Protein AF-A8RSS4-F1 (afdb_monomer_lite)

pLDDT: mean 81.26, std 13.36, range [38.75, 97.06]

Structure (mmCIF, N/CA/C/O backbone):
data_AF-A8RSS4-F1
#
_entry.id   AF-A8RSS4-F1
#
loop_
_atom_site.group_PDB
_atom_site.id
_atom_site.type_symbol
_atom_site.label_atom_id
_atom_site.label_alt_id
_atom_site.label_comp_id
_atom_site.label_asym_id
_atom_site.label_entity_id
_atom_site.label_seq_id
_atom_site.pdbx_PDB_ins_code
_atom_site.Cartn_x
_atom_site.Cartn_y
_atom_site.Cartn_z
_atom_site.occupancy
_atom_site.B_iso_or_equiv
_atom_site.auth_seq_id
_atom_site.auth_comp_id
_atom_site.auth_asym_id
_atom_site.auth_atom_id
_atom_site.pdbx_PDB_model_num
ATOM 1 N N . MET A 1 1 ? -18.098 -18.472 3.838 1.00 38.75 1 MET A N 1
ATOM 2 C CA . MET A 1 1 ? -18.608 -17.094 4.008 1.00 38.75 1 MET A CA 1
ATOM 3 C C . MET A 1 1 ? -17.541 -16.143 3.504 1.00 38.75 1 MET A C 1
ATOM 5 O O . MET A 1 1 ? -16.425 -16.215 4.001 1.00 38.75 1 MET A O 1
ATOM 9 N N . TYR A 1 2 ? -17.837 -15.303 2.511 1.00 38.88 2 TYR A N 1
ATOM 10 C CA . TYR A 1 2 ? -16.952 -14.185 2.186 1.00 38.88 2 TYR A CA 1
ATOM 11 C C . TYR A 1 2 ? -17.077 -13.173 3.322 1.00 38.88 2 TYR A C 1
ATOM 13 O O . TYR A 1 2 ? -18.138 -12.589 3.517 1.00 38.88 2 TYR A O 1
ATOM 21 N N . ASN A 1 3 ? -16.023 -13.037 4.124 1.00 43.94 3 ASN A N 1
ATOM 22 C CA . ASN A 1 3 ? -15.964 -12.070 5.212 1.00 43.94 3 ASN A CA 1
ATOM 23 C C . ASN A 1 3 ? -15.724 -10.680 4.606 1.00 43.94 3 ASN A C 1
ATOM 25 O O . ASN A 1 3 ? -14.611 -10.157 4.633 1.00 43.94 3 ASN A O 1
ATOM 29 N N . THR A 1 4 ? -16.741 -10.116 3.954 1.00 51.91 4 THR A N 1
ATOM 30 C CA . THR A 1 4 ? -16.707 -8.732 3.483 1.00 51.91 4 THR A CA 1
ATOM 31 C C . THR A 1 4 ? -16.657 -7.837 4.710 1.00 51.91 4 THR A C 1
ATOM 33 O O . THR A 1 4 ? -17.685 -7.580 5.335 1.00 51.91 4 THR A O 1
ATOM 36 N N . LYS A 1 5 ? -15.449 -7.392 5.082 1.00 60.47 5 LYS A N 1
ATOM 37 C CA . LYS A 1 5 ? -15.269 -6.309 6.052 1.00 60.47 5 LYS A CA 1
ATOM 38 C C . LYS A 1 5 ? -16.142 -5.144 5.570 1.00 60.47 5 LYS A C 1
ATOM 40 O O . LYS A 1 5 ? -15.929 -4.633 4.471 1.00 60.47 5 LYS A O 1
ATOM 45 N N . ILE A 1 6 ? -17.155 -4.768 6.349 1.00 58.88 6 ILE A N 1
ATOM 46 C CA . ILE A 1 6 ? -17.957 -3.576 6.066 1.00 58.88 6 ILE A CA 1
ATOM 47 C C . ILE A 1 6 ? -17.078 -2.396 6.435 1.00 58.88 6 ILE A C 1
ATOM 49 O O . ILE A 1 6 ? -16.848 -2.129 7.612 1.00 58.88 6 ILE A O 1
ATOM 53 N N . ILE A 1 7 ? -16.541 -1.729 5.427 1.00 65.81 7 ILE A N 1
ATOM 54 C CA . ILE A 1 7 ? -15.632 -0.611 5.634 1.00 65.81 7 ILE A CA 1
ATOM 55 C C . ILE A 1 7 ? -16.412 0.623 5.262 1.00 65.81 7 ILE A C 1
ATOM 57 O O . ILE A 1 7 ? -16.986 0.717 4.176 1.00 65.81 7 ILE A O 1
ATOM 61 N N . LYS A 1 8 ? -16.553 1.500 6.253 1.00 78.56 8 LYS A N 1
ATOM 62 C CA . LYS A 1 8 ? -17.384 2.688 6.132 1.00 78.56 8 LYS A CA 1
ATOM 63 C C . LYS A 1 8 ? -16.798 3.617 5.068 1.00 78.56 8 LYS A C 1
ATOM 65 O O . LYS A 1 8 ? -15.641 3.482 4.669 1.00 78.56 8 LYS A O 1
ATOM 70 N N . ALA A 1 9 ? -17.602 4.572 4.613 1.00 85.00 9 ALA A N 1
ATOM 71 C CA . ALA A 1 9 ? -17.200 5.452 3.527 1.00 85.00 9 ALA A CA 1
ATOM 72 C C . ALA A 1 9 ? -15.874 6.188 3.852 1.00 85.00 9 ALA A C 1
ATOM 74 O O . ALA A 1 9 ? -15.729 6.731 4.955 1.00 85.00 9 ALA A O 1
ATOM 75 N N . PRO A 1 10 ? -14.913 6.223 2.911 1.00 86.88 10 PRO A N 1
ATOM 76 C CA . PRO A 1 10 ? -13.664 6.964 3.072 1.00 86.88 10 PRO A CA 1
ATOM 77 C C . PRO A 1 10 ? -13.913 8.468 3.242 1.00 86.88 10 PRO A C 1
ATOM 79 O O . PRO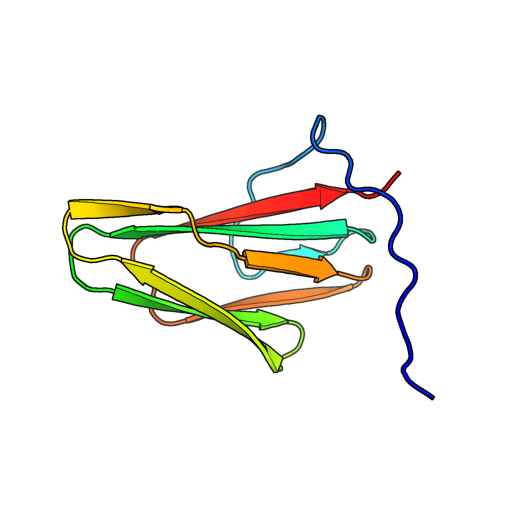 A 1 10 ? -14.677 9.083 2.495 1.00 86.88 10 PRO A O 1
ATOM 82 N N . ASP A 1 11 ? -13.221 9.089 4.198 1.00 87.94 11 ASP A N 1
ATOM 83 C CA . ASP A 1 11 ? -13.205 10.538 4.369 1.00 87.94 11 ASP A CA 1
ATOM 84 C C . ASP A 1 11 ? -12.135 11.187 3.489 1.00 87.94 11 ASP A C 1
ATOM 86 O O . ASP A 1 11 ? -11.057 11.564 3.951 1.00 87.94 11 ASP A O 1
ATOM 90 N N . TYR A 1 12 ? -12.442 11.353 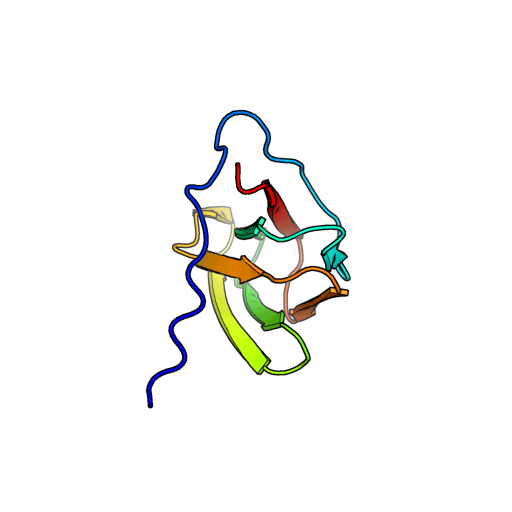2.203 1.00 83.94 12 TYR A N 1
ATOM 91 C CA . TYR A 1 12 ? -11.518 11.963 1.240 1.00 83.94 12 TYR A CA 1
ATOM 92 C C . TYR A 1 12 ? -11.071 13.390 1.605 1.00 83.94 12 TYR A C 1
ATOM 94 O O . TYR A 1 12 ? -10.089 13.873 1.047 1.00 83.94 12 TYR A O 1
ATOM 102 N N . LYS A 1 13 ? -11.752 14.076 2.536 1.00 85.94 13 LYS A N 1
ATOM 103 C CA . LYS A 1 13 ? -11.338 15.405 3.016 1.00 85.94 13 LYS A CA 1
ATOM 104 C C . LYS A 1 13 ? -10.197 15.341 4.035 1.00 85.94 13 LYS A C 1
ATOM 106 O O . LYS A 1 13 ? -9.496 16.331 4.202 1.00 85.94 13 LYS A O 1
ATOM 111 N N . ASN A 1 14 ? -10.008 14.196 4.691 1.00 83.94 14 ASN A N 1
ATOM 112 C CA . ASN A 1 14 ? -9.077 14.011 5.804 1.00 83.94 14 ASN A CA 1
ATOM 113 C C . ASN A 1 14 ? -8.072 12.883 5.523 1.00 83.94 14 ASN A C 1
ATOM 115 O O . ASN A 1 14 ? -7.874 11.991 6.349 1.00 83.94 14 ASN A O 1
ATOM 119 N N . TYR A 1 15 ? -7.425 12.910 4.357 1.00 89.00 15 TYR A N 1
ATOM 120 C CA . TYR A 1 15 ? -6.319 11.997 4.063 1.00 89.00 15 TYR A CA 1
ATOM 121 C C . TYR A 1 15 ? -4.986 12.548 4.587 1.00 89.00 15 TYR A C 1
ATOM 123 O O . TYR A 1 15 ? -4.799 13.758 4.717 1.00 89.00 15 TYR A O 1
ATOM 131 N N . LYS A 1 16 ? -4.041 11.657 4.893 1.00 91.38 16 LYS A N 1
ATOM 132 C CA . LYS A 1 16 ? -2.691 12.017 5.351 1.00 91.38 16 LYS A CA 1
ATOM 133 C C . LYS A 1 16 ? -1.645 11.293 4.522 1.00 91.38 16 LYS A C 1
ATOM 135 O O . LYS A 1 16 ? -1.798 10.104 4.264 1.00 91.38 16 LYS A O 1
ATOM 140 N N . SER A 1 17 ? -0.575 11.987 4.142 1.00 91.31 17 SER A N 1
ATOM 141 C CA . SER A 1 17 ? 0.618 11.331 3.596 1.00 91.31 17 SER A CA 1
ATOM 142 C C . SER A 1 17 ? 1.279 10.499 4.693 1.00 91.31 17 SER A C 1
ATOM 144 O O . SER A 1 17 ? 1.395 10.966 5.827 1.00 91.31 17 SER A O 1
ATOM 146 N N . VAL A 1 18 ? 1.715 9.288 4.361 1.00 91.31 18 VAL A N 1
ATOM 147 C CA . VAL A 1 18 ? 2.387 8.384 5.302 1.00 91.31 18 VAL A CA 1
ATOM 148 C C . VAL A 1 18 ? 3.689 7.863 4.706 1.00 91.31 18 VAL A C 1
ATOM 150 O O . VAL A 1 18 ? 3.816 7.719 3.491 1.00 91.31 18 VAL A O 1
ATOM 153 N N . SER A 1 19 ? 4.659 7.584 5.571 1.00 89.69 19 SER A N 1
ATOM 154 C CA . SER A 1 19 ? 5.871 6.850 5.205 1.00 89.69 19 SER A CA 1
ATOM 155 C C . SER A 1 19 ? 5.643 5.360 5.430 1.00 89.69 19 SER A C 1
ATOM 157 O O . SER A 1 19 ? 4.926 4.987 6.357 1.00 89.69 19 SER A O 1
ATOM 159 N N . LEU A 1 20 ? 6.257 4.516 4.602 1.00 89.50 20 LEU A N 1
ATOM 160 C CA . LEU A 1 20 ? 6.266 3.070 4.811 1.00 89.50 20 LEU A CA 1
ATOM 161 C C . LEU A 1 20 ? 7.561 2.637 5.529 1.00 89.50 20 LEU A C 1
ATOM 163 O O . LEU A 1 20 ? 8.611 3.217 5.248 1.00 89.50 20 LEU A O 1
ATOM 167 N N . PRO A 1 21 ? 7.511 1.629 6.424 1.00 93.56 21 PRO A N 1
ATOM 168 C CA . PRO A 1 21 ? 6.321 0.869 6.820 1.00 93.56 21 PRO A CA 1
ATOM 169 C C . PRO A 1 21 ? 5.332 1.706 7.651 1.00 93.56 21 PRO A C 1
ATOM 171 O O . PRO A 1 21 ? 5.736 2.566 8.430 1.00 93.56 21 PRO A O 1
ATOM 174 N N . PHE A 1 22 ? 4.034 1.451 7.479 1.00 94.75 22 PHE A N 1
ATOM 175 C CA . PHE A 1 22 ? 2.958 2.179 8.159 1.00 94.75 22 PHE A CA 1
ATOM 176 C C . PHE A 1 22 ? 2.049 1.219 8.921 1.00 94.75 22 PHE A C 1
ATOM 178 O O . PHE A 1 22 ? 1.516 0.286 8.329 1.00 94.75 22 PHE A O 1
ATOM 185 N N . THR A 1 23 ? 1.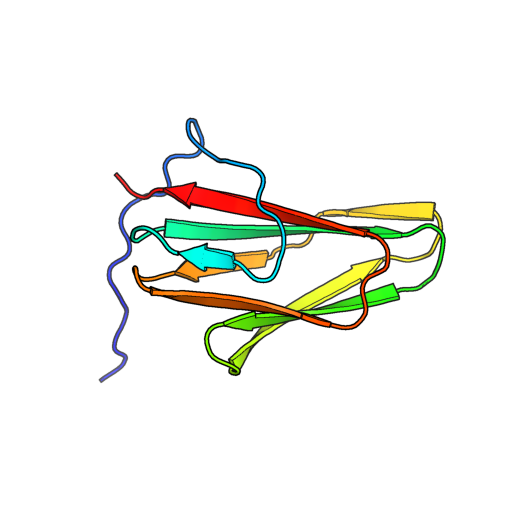813 1.482 10.206 1.00 97.06 23 THR A N 1
ATOM 186 C CA . THR A 1 23 ? 0.816 0.754 11.003 1.00 97.06 23 THR A CA 1
ATOM 187 C C . THR A 1 23 ? -0.457 1.581 11.102 1.00 97.06 23 THR A C 1
ATOM 189 O O . THR A 1 23 ? -0.427 2.709 11.595 1.00 97.06 23 THR A O 1
ATOM 192 N N . ALA A 1 24 ? -1.583 1.020 10.666 1.00 93.94 24 ALA A N 1
ATOM 193 C CA . ALA A 1 24 ? -2.870 1.700 10.674 1.00 93.94 24 ALA A CA 1
ATOM 194 C C . ALA A 1 24 ? -3.305 2.042 12.113 1.00 93.94 24 ALA A C 1
ATOM 196 O O . ALA A 1 24 ? -3.550 1.136 12.914 1.00 93.94 24 ALA A O 1
ATOM 197 N N . PRO A 1 25 ? -3.446 3.328 12.484 1.00 93.50 25 PRO A N 1
ATOM 198 C CA . PRO A 1 25 ? -3.861 3.697 13.836 1.00 93.50 25 PRO A CA 1
ATOM 199 C C . PRO A 1 25 ? -5.362 3.467 14.068 1.00 93.50 25 PRO A C 1
ATOM 201 O O . PRO A 1 25 ? -5.788 3.343 15.215 1.00 93.50 25 PRO A O 1
ATOM 204 N N . ASN A 1 26 ? -6.147 3.414 12.988 1.00 91.56 26 ASN A N 1
ATOM 205 C CA . ASN A 1 26 ? -7.594 3.213 12.947 1.00 91.56 26 ASN A CA 1
ATOM 206 C C . ASN A 1 26 ? -7.972 2.479 11.652 1.00 91.56 26 ASN A C 1
ATOM 208 O O . ASN A 1 26 ? -7.129 2.318 10.768 1.00 91.56 26 ASN A O 1
ATOM 212 N N . ASP A 1 27 ? -9.242 2.104 11.522 1.00 91.38 27 ASP A N 1
ATOM 213 C CA . ASP A 1 27 ? -9.793 1.624 10.256 1.00 91.38 27 ASP A CA 1
ATOM 214 C C . ASP A 1 27 ? -9.760 2.734 9.194 1.00 91.38 27 ASP A C 1
ATOM 216 O O . ASP A 1 27 ? -9.917 3.929 9.483 1.00 91.38 27 ASP A O 1
ATOM 220 N N . GLY A 1 28 ? -9.514 2.341 7.950 1.00 92.56 28 GLY A N 1
ATOM 221 C CA . GLY A 1 28 ? -9.298 3.287 6.869 1.00 92.56 28 GLY A CA 1
ATOM 222 C C . GLY A 1 28 ? -8.988 2.609 5.550 1.00 92.56 28 GLY A C 1
ATOM 223 O O . GLY A 1 28 ? -9.281 1.435 5.334 1.00 92.56 28 GLY A O 1
ATOM 224 N N . TYR A 1 29 ? -8.351 3.366 4.673 1.00 92.19 29 TYR A N 1
ATOM 225 C CA . TYR A 1 29 ? -7.840 2.899 3.399 1.00 92.19 29 TYR A CA 1
ATOM 226 C C . TYR A 1 29 ? -6.416 3.393 3.215 1.00 92.19 29 TYR A C 1
ATOM 228 O O . TYR A 1 29 ? -6.096 4.526 3.572 1.00 92.19 29 TYR A O 1
ATOM 236 N N . ILE A 1 30 ? -5.581 2.561 2.610 1.00 91.25 30 ILE A N 1
ATOM 237 C CA . ILE A 1 30 ? -4.320 2.999 2.027 1.00 91.25 30 ILE A CA 1
ATOM 238 C C . ILE A 1 30 ? -4.503 3.145 0.521 1.00 91.25 30 ILE A C 1
ATOM 240 O O . ILE A 1 30 ? -5.073 2.280 -0.144 1.00 91.25 30 ILE A O 1
ATOM 244 N N . CYS A 1 31 ? -4.027 4.254 -0.019 1.00 88.38 31 CYS A N 1
ATOM 245 C CA . CYS A 1 31 ? -3.893 4.462 -1.450 1.00 88.38 31 CYS A CA 1
ATOM 246 C C . CYS A 1 31 ? -2.536 5.092 -1.751 1.00 88.38 31 CYS A C 1
ATOM 248 O O . CYS A 1 31 ? -1.797 5.484 -0.844 1.00 88.38 31 CYS A O 1
ATOM 250 N N . GLY A 1 32 ? -2.169 5.161 -3.025 1.00 83.50 32 GLY A N 1
ATOM 251 C CA . GLY A 1 32 ? -0.889 5.742 -3.388 1.00 83.50 32 GLY A CA 1
ATOM 252 C C . GLY A 1 32 ? -0.532 5.622 -4.855 1.00 83.50 32 GLY A C 1
ATOM 253 O O . GLY A 1 32 ? -1.285 5.093 -5.677 1.00 83.50 32 GLY A O 1
ATOM 254 N N . GLY A 1 33 ? 0.653 6.127 -5.164 1.00 79.44 33 GLY A N 1
ATOM 255 C CA . GLY A 1 33 ? 1.238 6.069 -6.493 1.00 79.44 33 GLY A CA 1
ATOM 256 C C . GLY A 1 33 ? 2.755 6.027 -6.427 1.00 79.44 33 GLY A C 1
ATOM 257 O O . GLY A 1 33 ? 3.370 6.439 -5.438 1.00 79.44 33 GLY A O 1
ATOM 258 N N . VAL A 1 34 ? 3.354 5.534 -7.502 1.00 76.56 34 VAL A N 1
ATOM 259 C CA . VAL A 1 34 ? 4.803 5.550 -7.689 1.00 76.56 34 VAL A CA 1
ATOM 260 C C . VAL A 1 34 ? 5.155 6.711 -8.601 1.00 76.56 34 VAL A C 1
ATOM 262 O O . VAL A 1 34 ? 4.621 6.844 -9.704 1.00 76.56 34 VAL A O 1
ATOM 265 N N . TYR A 1 35 ? 6.105 7.518 -8.147 1.00 72.38 35 TYR A N 1
ATOM 266 C CA . TYR A 1 35 ? 6.869 8.380 -9.028 1.00 72.38 35 TYR A CA 1
ATOM 267 C C . TYR A 1 35 ? 8.208 7.697 -9.285 1.00 72.38 35 TYR A C 1
ATOM 269 O O . TYR A 1 35 ? 8.838 7.203 -8.352 1.00 72.38 35 TYR A O 1
ATOM 277 N N . SER A 1 36 ? 8.649 7.639 -10.538 1.00 65.81 36 SER A N 1
ATOM 278 C CA . SER A 1 36 ? 9.985 7.121 -10.817 1.00 65.81 36 SER A CA 1
ATOM 279 C C . SER A 1 36 ? 10.712 7.940 -11.868 1.00 65.81 36 SER A C 1
ATOM 281 O O . SER A 1 36 ? 10.135 8.397 -12.856 1.00 65.81 36 SER A O 1
ATOM 283 N N . LEU A 1 37 ? 12.015 8.096 -11.640 1.00 65.50 37 LEU A N 1
ATOM 284 C CA . LEU A 1 37 ? 12.965 8.611 -12.620 1.00 65.50 37 LEU A CA 1
ATOM 285 C C . LEU A 1 37 ? 13.430 7.504 -13.592 1.00 65.50 37 LEU A C 1
ATOM 287 O O . LEU A 1 37 ? 14.043 7.818 -14.606 1.00 65.50 37 LEU A O 1
ATOM 291 N N . GLY A 1 38 ? 13.104 6.232 -13.316 1.00 69.88 38 GLY A N 1
ATOM 292 C CA . GLY A 1 38 ? 13.393 5.051 -14.139 1.00 69.88 38 GLY A CA 1
ATOM 293 C C . GLY A 1 38 ? 12.208 4.075 -14.222 1.00 69.88 38 GLY A C 1
ATOM 294 O O . GLY A 1 38 ? 11.103 4.381 -13.778 1.00 69.88 38 GLY A O 1
ATOM 295 N N . THR A 1 39 ? 12.403 2.903 -14.827 1.00 63.06 39 THR A N 1
ATOM 296 C CA . THR A 1 39 ? 11.358 1.865 -14.851 1.00 63.06 39 THR A CA 1
ATOM 297 C C . THR A 1 39 ? 11.371 1.102 -13.534 1.00 63.06 39 THR A C 1
ATOM 299 O O . THR A 1 39 ? 12.326 0.381 -13.253 1.00 63.06 39 THR A O 1
ATOM 302 N N . THR A 1 40 ? 10.309 1.246 -12.741 1.00 74.69 40 THR A N 1
ATOM 303 C CA . THR A 1 40 ? 10.279 0.742 -11.361 1.00 74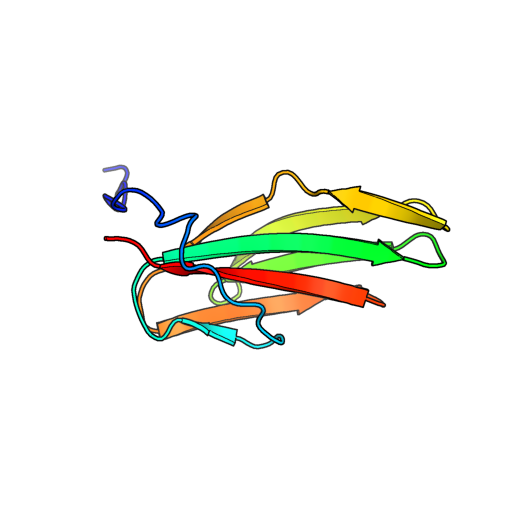.69 40 THR A CA 1
ATOM 304 C C . THR A 1 40 ? 8.921 0.103 -11.056 1.00 74.69 40 THR A C 1
ATOM 306 O O . THR A 1 40 ? 7.870 0.705 -11.305 1.00 74.69 40 THR A O 1
ATOM 309 N N . ALA A 1 41 ? 8.944 -1.124 -10.524 1.00 79.62 41 ALA A N 1
ATOM 310 C CA . ALA A 1 41 ? 7.759 -1.881 -10.124 1.00 79.62 41 ALA A CA 1
ATOM 311 C C . ALA A 1 41 ? 7.680 -1.989 -8.598 1.00 79.62 41 ALA A C 1
ATOM 313 O O . ALA A 1 41 ? 8.504 -2.662 -7.983 1.00 79.62 41 ALA A O 1
ATOM 314 N N . CYS A 1 42 ? 6.658 -1.375 -8.006 1.00 84.19 42 CYS A N 1
ATOM 315 C CA . CYS A 1 42 ? 6.409 -1.407 -6.572 1.00 84.19 42 CYS A CA 1
ATOM 316 C C . CYS A 1 42 ? 5.301 -2.404 -6.233 1.00 84.19 42 CYS A C 1
ATOM 318 O O . CYS A 1 42 ? 4.221 -2.360 -6.822 1.00 84.19 42 CYS A O 1
ATOM 320 N N . TYR A 1 43 ? 5.533 -3.259 -5.246 1.00 87.44 43 TYR A N 1
ATOM 321 C CA . TYR A 1 43 ? 4.533 -4.195 -4.736 1.00 87.44 43 TYR A CA 1
ATOM 322 C C . TYR A 1 43 ? 4.142 -3.781 -3.323 1.00 87.44 43 TYR A C 1
ATOM 324 O O . TYR A 1 43 ? 5.021 -3.555 -2.492 1.00 87.44 43 TYR A O 1
ATOM 332 N N . ILE A 1 44 ? 2.839 -3.672 -3.058 1.00 89.44 44 ILE A N 1
ATOM 333 C CA . ILE A 1 44 ? 2.299 -3.251 -1.763 1.00 89.44 44 ILE A CA 1
ATOM 334 C C . ILE A 1 44 ? 1.806 -4.473 -1.005 1.00 89.44 44 ILE A C 1
ATOM 336 O O . ILE A 1 44 ? 1.070 -5.298 -1.553 1.00 89.44 44 ILE A O 1
ATOM 340 N N . TYR A 1 45 ? 2.164 -4.542 0.273 1.00 92.81 45 TYR A N 1
ATOM 341 C CA . TYR A 1 45 ? 1.768 -5.610 1.174 1.00 92.81 45 TYR A CA 1
ATOM 342 C C . TYR A 1 45 ? 1.006 -5.055 2.370 1.00 92.81 45 TYR A C 1
ATOM 344 O O . TYR A 1 45 ? 1.345 -3.996 2.894 1.00 92.81 45 TYR A O 1
ATOM 352 N N . VAL A 1 46 ? 0.009 -5.810 2.826 1.00 93.56 46 VAL A N 1
ATOM 353 C CA . VAL A 1 46 ? -0.655 -5.623 4.118 1.00 93.56 46 VAL A CA 1
ATOM 354 C C . VAL A 1 46 ? -0.524 -6.921 4.897 1.00 93.56 46 VAL A C 1
ATOM 356 O O . VAL A 1 46 ? -0.943 -7.969 4.408 1.00 93.56 46 VAL A O 1
ATOM 359 N N . ASN A 1 47 ? 0.089 -6.873 6.082 1.00 95.62 47 ASN A N 1
ATOM 360 C CA . ASN A 1 47 ? 0.366 -8.054 6.913 1.00 95.62 47 ASN A CA 1
ATOM 361 C C . ASN A 1 47 ? 0.999 -9.205 6.099 1.00 95.62 47 ASN A C 1
ATOM 363 O O . ASN A 1 47 ? 0.537 -10.345 6.139 1.00 95.62 47 ASN A O 1
ATOM 367 N N . SER A 1 48 ? 2.017 -8.879 5.295 1.00 94.06 48 SER A N 1
ATOM 368 C CA . SER A 1 48 ? 2.735 -9.808 4.401 1.00 94.06 48 SER A CA 1
ATOM 369 C C . SER A 1 48 ? 1.929 -10.384 3.227 1.00 94.06 48 SER A C 1
ATOM 371 O O . SER A 1 48 ? 2.466 -11.171 2.452 1.00 94.06 48 SER A O 1
ATOM 373 N N . THR A 1 49 ? 0.674 -9.974 3.031 1.00 93.62 49 THR A N 1
ATOM 374 C CA . THR A 1 49 ? -0.123 -10.338 1.850 1.00 93.62 49 THR A CA 1
ATOM 375 C C . THR A 1 49 ? 0.017 -9.257 0.791 1.00 93.62 49 THR A C 1
ATOM 377 O O . THR A 1 49 ? -0.231 -8.091 1.088 1.00 93.62 49 THR A O 1
ATOM 380 N N . GLN A 1 50 ? 0.397 -9.615 -0.439 1.00 92.00 50 GLN A N 1
ATOM 381 C CA . GLN A 1 50 ? 0.431 -8.654 -1.542 1.00 92.00 50 GLN A CA 1
ATOM 382 C C . GLN A 1 50 ? -0.998 -8.231 -1.894 1.00 92.00 50 GLN A C 1
ATOM 384 O O . GLN A 1 50 ? -1.841 -9.067 -2.209 1.00 92.00 50 GLN A O 1
ATOM 389 N N . VAL A 1 51 ? -1.260 -6.928 -1.862 1.00 89.31 51 VAL A N 1
ATOM 390 C CA . VAL A 1 51 ? -2.596 -6.351 -2.090 1.00 89.31 51 VAL A CA 1
ATOM 391 C C . VAL A 1 51 ? -2.665 -5.471 -3.329 1.00 89.31 51 VAL A C 1
ATOM 393 O O . VAL A 1 51 ? -3.747 -5.096 -3.773 1.00 89.31 51 VAL A O 1
ATOM 396 N N . GLY A 1 52 ? -1.515 -5.124 -3.897 1.00 85.00 52 GLY A N 1
ATOM 397 C CA . GLY A 1 52 ? -1.448 -4.285 -5.077 1.00 85.00 52 GLY A CA 1
ATOM 398 C C . GLY A 1 52 ? -0.061 -4.280 -5.686 1.00 85.00 52 GLY A C 1
ATOM 399 O O . GLY A 1 52 ? 0.928 -4.646 -5.049 1.00 85.00 52 GLY A O 1
ATOM 400 N N . TRP A 1 53 ? -0.006 -3.840 -6.934 1.00 83.31 53 TRP A N 1
ATOM 401 C CA . TRP A 1 53 ? 1.237 -3.512 -7.609 1.00 83.31 53 TRP A CA 1
ATOM 402 C C . TRP A 1 53 ? 1.111 -2.136 -8.249 1.00 83.31 53 TRP A C 1
ATOM 404 O O . TRP A 1 53 ? 0.010 -1.626 -8.464 1.00 83.31 53 TRP A O 1
ATOM 414 N N . ASN A 1 54 ? 2.235 -1.511 -8.530 1.00 80.56 54 ASN A N 1
ATOM 415 C CA . ASN A 1 54 ? 2.349 -0.253 -9.236 1.00 80.56 54 ASN A CA 1
ATOM 416 C C . ASN A 1 54 ? 3.521 -0.391 -10.198 1.00 80.56 54 ASN A C 1
ATOM 418 O O . ASN A 1 54 ? 4.562 -0.927 -9.827 1.00 80.56 54 ASN A O 1
ATOM 422 N N . HIS A 1 55 ? 3.385 0.150 -11.399 1.00 78.69 55 HIS A N 1
ATOM 423 C CA . HIS A 1 55 ? 4.475 0.207 -12.358 1.00 78.69 55 HIS A CA 1
ATOM 424 C C . HIS A 1 55 ? 4.528 1.609 -12.944 1.00 78.69 55 HIS A C 1
ATOM 426 O O . HIS A 1 55 ? 3.501 2.102 -13.406 1.00 78.69 55 HIS A O 1
ATOM 432 N N . SER A 1 56 ? 5.702 2.239 -12.936 1.00 74.06 56 SER A N 1
ATOM 433 C CA . SER A 1 56 ? 5.918 3.492 -13.659 1.00 74.06 56 SER A CA 1
ATOM 434 C C . SER A 1 56 ? 7.002 3.307 -14.710 1.00 74.06 56 SER A C 1
ATOM 436 O O . SER A 1 56 ? 8.068 2.770 -14.413 1.00 74.06 56 SER A O 1
ATOM 438 N N . GLY A 1 57 ? 6.721 3.752 -15.937 1.00 67.69 57 GLY A N 1
ATOM 439 C CA . GLY A 1 57 ? 7.757 3.967 -16.946 1.00 67.69 57 GLY A CA 1
ATOM 440 C C . GLY A 1 57 ? 8.548 5.229 -16.600 1.00 67.69 57 GLY A C 1
ATOM 441 O O . GLY A 1 57 ? 7.961 6.203 -16.126 1.00 67.69 57 GLY A O 1
ATOM 442 N N . GLY A 1 58 ? 9.867 5.205 -16.790 1.00 68.75 58 GLY A N 1
ATOM 443 C CA . GLY A 1 58 ? 10.758 6.291 -16.367 1.00 68.75 58 GLY A CA 1
ATOM 444 C C . GLY A 1 58 ? 10.302 7.686 -16.803 1.00 68.75 58 GLY A C 1
ATOM 445 O O . GLY A 1 58 ? 9.884 7.889 -17.941 1.00 68.75 58 GLY A O 1
ATOM 446 N N . GLY A 1 59 ? 10.370 8.643 -15.872 1.00 65.25 59 GLY A N 1
ATOM 447 C CA . GLY A 1 59 ? 9.958 10.032 -16.097 1.00 65.25 59 GLY A CA 1
ATOM 448 C C . GLY A 1 59 ? 8.448 10.274 -15.999 1.00 65.25 59 GLY A C 1
ATOM 449 O O . GLY A 1 59 ? 7.994 11.367 -16.331 1.00 65.25 59 GLY A O 1
ATOM 450 N N . SER A 1 60 ? 7.668 9.286 -15.546 1.00 66.81 60 SER A N 1
ATOM 451 C CA . SER A 1 60 ? 6.214 9.392 -15.397 1.00 66.81 60 SER A CA 1
ATOM 452 C C . SER A 1 60 ? 5.758 9.325 -13.936 1.00 66.81 60 SER A C 1
ATOM 454 O O . SER A 1 60 ? 6.321 8.605 -13.102 1.00 66.81 60 SER A O 1
ATOM 456 N N . ASN A 1 61 ? 4.681 10.059 -13.641 1.00 62.41 61 ASN A N 1
ATOM 457 C CA . ASN A 1 61 ? 3.878 9.880 -12.438 1.00 62.41 61 ASN A CA 1
ATOM 458 C C . ASN A 1 61 ? 2.724 8.932 -12.770 1.00 62.41 61 ASN A C 1
ATOM 460 O O . ASN A 1 61 ? 1.741 9.344 -13.391 1.00 62.41 61 ASN A O 1
ATOM 464 N N . THR A 1 62 ? 2.834 7.672 -12.355 1.00 64.75 62 THR A N 1
ATOM 465 C CA . THR A 1 62 ? 1.741 6.723 -12.551 1.00 64.75 62 THR A CA 1
ATOM 466 C C . THR A 1 62 ? 0.844 6.753 -11.320 1.00 64.75 62 THR A C 1
ATOM 468 O O . THR A 1 62 ? 1.168 6.192 -10.270 1.00 64.75 62 THR A O 1
ATOM 471 N N . ALA A 1 63 ? -0.306 7.422 -11.457 1.00 58.53 63 ALA A N 1
ATOM 472 C CA . ALA A 1 63 ? -1.399 7.296 -10.504 1.00 58.53 63 ALA A CA 1
ATOM 473 C C . ALA A 1 63 ? -1.853 5.837 -10.511 1.00 58.53 63 ALA A C 1
ATOM 475 O O . ALA A 1 63 ? -2.293 5.330 -11.544 1.00 58.53 63 ALA A O 1
ATOM 476 N N . SER A 1 64 ? -1.705 5.142 -9.387 1.00 61.69 64 SER A N 1
ATOM 477 C CA . SER A 1 64 ? -2.070 3.734 -9.358 1.00 61.69 64 SER A CA 1
ATOM 478 C C . SER A 1 64 ? -3.516 3.549 -8.917 1.00 61.69 64 SER A C 1
ATOM 480 O O . SER A 1 64 ? -3.981 4.262 -8.023 1.00 61.69 64 SER A O 1
ATOM 482 N N . PRO A 1 65 ? -4.243 2.584 -9.504 1.00 64.12 65 PRO A N 1
ATOM 483 C CA . PRO A 1 65 ? -5.610 2.256 -9.116 1.00 64.12 65 PRO A CA 1
ATOM 484 C C . PRO A 1 65 ? -5.626 1.437 -7.812 1.00 64.12 65 PRO A C 1
ATOM 486 O O . PRO A 1 65 ? -6.350 0.454 -7.688 1.00 64.12 65 PRO A O 1
ATOM 489 N N . PHE A 1 66 ? -4.779 1.796 -6.847 1.00 77.31 66 PHE A N 1
ATOM 490 C CA . PHE A 1 66 ? -4.659 1.108 -5.574 1.00 77.31 66 PHE A CA 1
ATOM 491 C C . PHE A 1 66 ? -5.420 1.879 -4.500 1.00 77.31 66 PHE A C 1
ATOM 493 O O . PHE A 1 66 ? -5.019 2.967 -4.086 1.00 77.31 66 PHE A O 1
ATOM 500 N N . MET A 1 67 ? -6.511 1.283 -4.033 1.00 87.38 67 MET A N 1
ATOM 501 C CA . MET A 1 67 ? -7.193 1.670 -2.807 1.00 87.38 67 MET A CA 1
ATOM 502 C C . MET A 1 67 ? -7.522 0.388 -2.056 1.00 87.38 67 MET A C 1
ATOM 504 O O . MET A 1 67 ? -8.369 -0.387 -2.499 1.00 87.38 67 MET A O 1
ATOM 508 N N . TYR A 1 68 ? -6.828 0.147 -0.947 1.00 89.94 68 TYR A N 1
ATOM 509 C CA . TYR A 1 68 ? -6.996 -1.073 -0.171 1.00 89.94 68 TYR A CA 1
ATOM 510 C C . TYR A 1 68 ? -7.480 -0.768 1.243 1.00 89.94 68 TYR A C 1
ATOM 512 O O . TYR A 1 68 ? -6.932 0.116 1.907 1.00 89.94 68 TYR A O 1
ATOM 520 N N . PRO A 1 69 ? -8.507 -1.482 1.715 1.00 91.88 69 PRO A N 1
ATOM 521 C CA . PRO A 1 69 ? -8.997 -1.322 3.068 1.00 91.88 69 PRO A CA 1
ATOM 522 C C . PRO A 1 69 ? -8.020 -1.776 4.156 1.00 91.88 69 PRO A C 1
ATOM 524 O O . PRO A 1 69 ? -7.436 -2.850 4.058 1.00 91.88 69 PRO A O 1
ATOM 527 N N . LEU A 1 70 ? -7.939 -1.024 5.251 1.00 91.75 70 LEU A N 1
ATOM 528 C CA . LEU A 1 70 ? -7.154 -1.364 6.437 1.00 91.75 70 LEU A CA 1
ATOM 529 C C . LEU A 1 70 ? -8.031 -1.420 7.683 1.00 91.75 70 LEU A C 1
ATOM 531 O O . LEU A 1 70 ? -8.934 -0.602 7.864 1.00 91.75 70 LEU A O 1
ATOM 535 N N . SER A 1 71 ? -7.709 -2.357 8.564 1.00 91.88 71 SER A N 1
ATOM 536 C CA . SER A 1 71 ? -8.144 -2.352 9.955 1.00 91.88 71 SER A CA 1
ATOM 537 C C . SER A 1 71 ? -7.063 -1.756 10.851 1.00 91.88 71 SER A C 1
ATOM 539 O O . SER A 1 71 ? -5.874 -1.835 10.540 1.00 91.88 71 SER A O 1
ATOM 541 N N . LYS A 1 72 ? -7.458 -1.200 11.999 1.00 92.31 72 LYS A N 1
ATOM 542 C CA . LYS A 1 72 ? -6.508 -0.787 13.041 1.00 92.31 72 LYS A CA 1
ATOM 543 C C . LYS A 1 72 ? -5.501 -1.907 13.341 1.00 92.31 72 LYS A C 1
ATOM 545 O O . LYS A 1 72 ? -5.890 -3.030 13.644 1.00 92.31 72 LYS A O 1
ATOM 550 N N . GLY A 1 73 ? -4.215 -1.567 13.319 1.00 95.25 73 GLY A N 1
ATOM 551 C CA . GLY A 1 73 ? -3.104 -2.486 13.559 1.00 95.25 73 GLY A CA 1
ATOM 552 C C . GLY A 1 73 ? -2.535 -3.149 12.304 1.00 95.25 73 GLY A C 1
ATOM 553 O O . GLY A 1 73 ? -1.440 -3.696 12.392 1.00 95.25 73 GLY A O 1
ATOM 554 N N . ASP A 1 74 ? -3.208 -3.064 11.149 1.00 95.88 74 ASP A N 1
ATOM 555 C CA . ASP A 1 74 ? -2.660 -3.575 9.889 1.00 95.88 74 ASP A CA 1
ATOM 556 C C . ASP A 1 74 ? -1.352 -2.851 9.535 1.00 95.88 74 ASP A C 1
ATOM 558 O O . ASP A 1 74 ? -1.259 -1.622 9.628 1.00 95.88 74 ASP A O 1
ATOM 562 N N . ILE A 1 75 ? -0.343 -3.617 9.116 1.00 96.94 75 ILE A N 1
ATOM 563 C CA . ILE A 1 75 ? 0.978 -3.109 8.739 1.00 96.94 75 ILE A CA 1
ATOM 564 C C . ILE A 1 75 ? 1.085 -3.094 7.220 1.00 96.94 75 ILE A C 1
ATOM 566 O O . ILE A 1 75 ? 1.014 -4.141 6.574 1.00 96.94 75 ILE A O 1
ATOM 570 N N . VAL A 1 76 ? 1.305 -1.910 6.661 1.00 93.88 76 VAL A N 1
ATOM 571 C CA . VAL A 1 76 ? 1.555 -1.687 5.241 1.00 93.88 76 VAL A CA 1
ATOM 572 C C . VAL A 1 76 ? 3.054 -1.609 4.990 1.00 93.88 76 VAL A C 1
ATOM 574 O O . VAL A 1 76 ? 3.758 -0.819 5.624 1.00 93.88 76 VAL A O 1
ATOM 577 N N . THR A 1 77 ? 3.535 -2.371 4.016 1.00 93.12 77 THR A N 1
ATOM 578 C CA . THR A 1 77 ? 4.902 -2.275 3.496 1.00 93.12 77 THR A CA 1
ATOM 579 C C . THR A 1 77 ? 4.888 -2.226 1.974 1.00 93.12 77 THR A C 1
ATOM 581 O O . THR A 1 77 ? 3.869 -2.492 1.333 1.00 93.12 77 THR A O 1
ATOM 584 N N . ALA A 1 78 ? 6.020 -1.857 1.384 1.00 88.81 78 ALA A N 1
ATOM 585 C CA . ALA A 1 78 ? 6.209 -1.941 -0.050 1.00 88.81 78 ALA A CA 1
ATOM 586 C C . ALA A 1 78 ? 7.644 -2.358 -0.382 1.00 88.81 78 ALA A C 1
ATOM 588 O O . ALA A 1 78 ? 8.555 -2.160 0.423 1.00 88.81 78 ALA A O 1
ATOM 589 N N . ILE A 1 79 ? 7.839 -2.932 -1.565 1.00 87.75 79 ILE A N 1
ATOM 590 C CA . ILE A 1 79 ? 9.157 -3.291 -2.107 1.00 87.75 79 ILE A CA 1
ATOM 591 C C . ILE A 1 79 ? 9.274 -2.787 -3.542 1.00 87.75 79 ILE A C 1
ATOM 593 O O . ILE A 1 79 ? 8.259 -2.661 -4.224 1.00 87.75 79 ILE A O 1
ATOM 597 N N . GLY A 1 80 ? 10.503 -2.554 -4.008 1.00 80.44 80 GLY A N 1
ATOM 598 C CA . GLY A 1 80 ? 10.774 -2.219 -5.408 1.00 80.44 80 GLY A CA 1
ATOM 599 C C . GLY A 1 8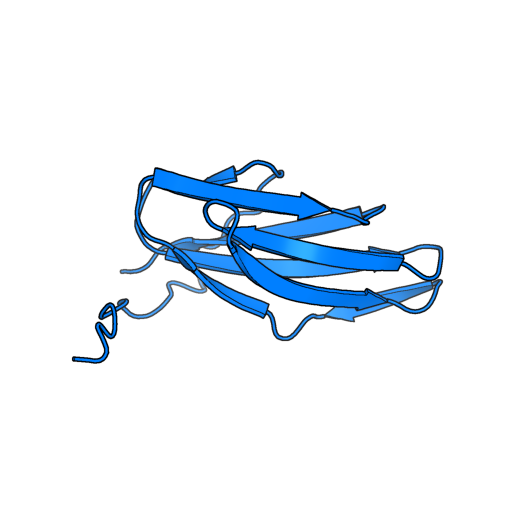0 ? 10.374 -0.797 -5.808 1.00 80.44 80 GLY A C 1
ATOM 600 O O . GLY A 1 80 ? 9.937 -0.592 -6.929 1.00 80.44 80 GLY A O 1
ATOM 601 N N . TYR A 1 81 ? 10.483 0.193 -4.917 1.00 76.12 81 TYR A N 1
ATOM 602 C CA . TYR A 1 81 ? 10.191 1.594 -5.242 1.00 76.12 81 TYR A CA 1
ATOM 603 C C . TYR A 1 81 ? 11.378 2.512 -4.955 1.00 76.12 81 TYR A C 1
ATOM 605 O O . TYR A 1 81 ? 12.004 2.403 -3.905 1.00 76.12 81 TYR A O 1
ATOM 613 N N . ASP A 1 82 ? 11.615 3.471 -5.852 1.00 68.56 82 ASP A N 1
ATOM 614 C CA . ASP A 1 82 ? 12.552 4.574 -5.610 1.00 68.56 82 ASP A CA 1
ATOM 615 C C . ASP A 1 82 ? 11.840 5.732 -4.899 1.00 68.56 82 ASP A C 1
ATOM 617 O O . ASP A 1 82 ? 12.358 6.308 -3.944 1.00 68.56 82 ASP A O 1
ATOM 621 N N . GLN A 1 83 ? 10.611 6.058 -5.331 1.00 75.00 83 GLN A N 1
ATOM 622 C CA . GLN A 1 83 ? 9.757 7.069 -4.700 1.00 75.00 83 GLN A CA 1
ATOM 623 C C . GLN A 1 83 ? 8.284 6.620 -4.697 1.00 75.00 83 GLN A C 1
ATOM 625 O O . GLN A 1 83 ? 7.559 6.767 -5.682 1.00 75.00 83 GLN A O 1
ATOM 630 N N . PHE A 1 84 ? 7.811 6.084 -3.569 1.00 77.69 84 PHE A N 1
ATOM 631 C CA . PHE A 1 84 ? 6.392 5.772 -3.362 1.00 77.69 84 PHE A CA 1
ATOM 632 C C . PHE A 1 84 ? 5.726 6.852 -2.510 1.00 77.69 84 PHE A C 1
ATOM 634 O O . PHE A 1 84 ? 6.236 7.219 -1.452 1.00 77.69 84 PHE A O 1
ATOM 641 N N . ARG A 1 85 ? 4.569 7.347 -2.958 1.00 83.00 85 ARG A N 1
ATOM 642 C CA . ARG A 1 85 ? 3.716 8.250 -2.179 1.00 83.00 85 ARG A CA 1
ATOM 643 C C . ARG A 1 85 ? 2.525 7.466 -1.656 1.00 83.00 85 ARG A C 1
ATOM 645 O O . ARG A 1 85 ? 1.635 7.113 -2.427 1.00 83.00 85 ARG A O 1
ATOM 652 N N . ALA A 1 86 ? 2.524 7.209 -0.354 1.00 87.56 86 ALA A N 1
ATOM 653 C CA . ALA A 1 86 ? 1.439 6.535 0.338 1.00 87.56 86 ALA A CA 1
ATOM 654 C C . ALA A 1 86 ? 0.535 7.553 1.041 1.00 87.56 86 ALA A C 1
ATOM 656 O O . ALA A 1 86 ? 1.017 8.502 1.666 1.00 87.56 86 ALA A O 1
ATOM 657 N N . TYR A 1 87 ? -0.772 7.318 0.996 1.00 89.75 87 TYR A N 1
ATOM 658 C CA . TYR A 1 87 ? -1.776 8.114 1.686 1.00 89.75 87 TYR A CA 1
ATOM 659 C C . TYR A 1 87 ? -2.714 7.215 2.485 1.00 89.75 87 TYR A C 1
ATOM 661 O O . TYR A 1 87 ? -3.217 6.217 1.974 1.00 89.75 87 TYR A O 1
ATOM 669 N N . PHE A 1 88 ? -2.980 7.598 3.730 1.00 91.00 88 PHE A N 1
ATOM 670 C CA . PHE A 1 88 ? -3.981 6.966 4.578 1.00 91.00 88 PHE A CA 1
ATOM 671 C C . PHE A 1 88 ? -5.244 7.828 4.642 1.00 91.00 88 PHE A C 1
ATOM 673 O O . PHE A 1 88 ? -5.173 9.020 4.949 1.00 91.00 88 PHE A O 1
ATOM 680 N N . ILE A 1 89 ? -6.395 7.218 4.373 1.00 91.69 89 ILE A N 1
ATOM 681 C CA . ILE A 1 89 ? -7.718 7.843 4.404 1.00 91.69 89 ILE A CA 1
ATOM 682 C C . ILE A 1 89 ? -8.516 7.197 5.533 1.00 91.69 89 ILE A C 1
ATOM 684 O O . ILE A 1 89 ? -8.772 5.996 5.502 1.00 91.69 89 ILE A O 1
ATOM 688 N N . TYR A 1 90 ? -8.926 7.983 6.525 1.00 88.25 90 TYR A N 1
ATOM 689 C CA . TYR A 1 90 ? -9.753 7.492 7.629 1.00 88.25 90 TYR A CA 1
ATOM 690 C C . TYR A 1 90 ? -11.168 7.182 7.131 1.00 88.25 90 TYR A C 1
ATOM 692 O O . TYR A 1 90 ? -11.673 7.843 6.222 1.00 88.25 90 TYR A O 1
ATOM 700 N N . THR A 1 91 ? -11.836 6.216 7.751 1.00 84.25 91 THR A N 1
ATOM 701 C CA . THR A 1 91 ? -13.285 6.042 7.581 1.00 84.25 91 THR A CA 1
ATOM 702 C C . THR A 1 91 ? -14.066 6.861 8.613 1.00 84.25 91 THR A C 1
ATOM 704 O O . THR A 1 91 ? -13.619 6.951 9.757 1.00 84.25 91 THR A O 1
ATOM 707 N N . LYS A 1 92 ? -15.234 7.408 8.246 1.00 71.19 92 LYS A N 1
ATOM 708 C CA . LYS A 1 92 ? -16.187 8.023 9.201 1.00 71.19 92 LYS A CA 1
ATOM 709 C C . LYS A 1 92 ? -17.063 6.963 9.853 1.00 71.19 92 LYS A C 1
ATOM 711 O O . LYS A 1 92 ? -17.692 6.227 9.074 1.00 71.19 92 LYS A O 1
#

Radius of gyration: 13.28 Å; chains: 1; bounding box: 32×32×31 Å

Organism: Enterocloster bolteae (strain ATCC BAA-613 / DSM 15670 / CCUG 46953 / JCM 12243 / WAL 16351) (NCBI:txid411902)

Foldseek 3Di:
DPPPPPQADWPPVDKDWDDPQDAAQAKWKKAWWADAQAWWKKFKDKPNHTDDIYTDHHPDTDRDPDIGIDGGGITMHMPTGPDITMMTTDHD

Sequence (92 aa):
MYNTKIIKAPDYKNYKSVSLPFTAPNDGYICGGVYSLGTTACYIYVNSTQVGWNHSGGGSNTASPFMYPLSKGDIVTAIGYDQFRAYFIYTK

Secondary structure (DSSP, 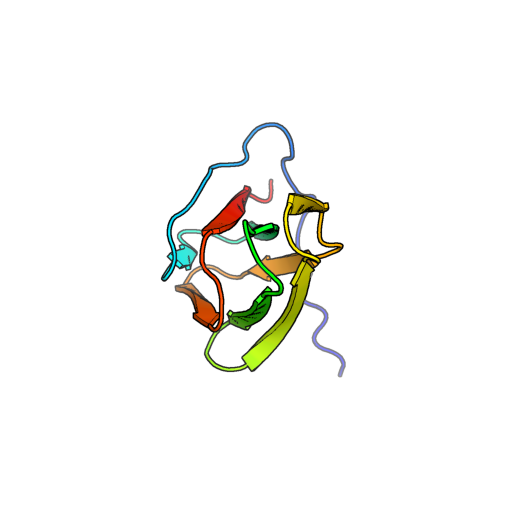8-state):
-------PPEEEEEEEEEPSSEE-SSSEEEEEEEEESS-EEEEEEETTEEEEEEEE-TTEEEEEEEEEEE-TTPEEEEES-SEEEEEEEEE-